Protein AF-A0A183F0P4-F1 (afdb_monomer)

Organism: NCBI:txid637853

Secondary structure (DSSP, 8-state):
---S-EEE-TTPPPPHHHHTTEEEEEE-SS-EEEEEHHHHHHHHHHHTS------HHHHHHHHS--

Sequence (66 aa):
MFGYILTVPKNAAFPSDVQSEIELLYETDDGVHVKNKRMRQLDQEVGDIKMEINDIETSAMLRSVA

Nearest PDB structures (foldseek):
  2o8e-assembly1_A  TM=6.828E-01  e=1.091E+00  Homo sapiens
  8ag6-assembly1_A  TM=6.149E-01  e=8.398E-01  Homo sapiens
  8r7v-assembly1_A  TM=5.933E-01  e=8.398E-01  Homo sapiens
  2o8c-assembly1_A  TM=6.900E-01  e=2.101E+00  Homo sapiens
  8omo-assembly1_A  TM=4.949E-01  e=1.328E+00  Homo sapiens

Solvent-accessible surface area (backbone atoms only — not comparable to full-atom values): 4144 Å² total; per-residue (Å²): 134,85,66,61,69,46,78,41,55,81,82,64,80,69,57,77,86,51,49,83,51,49,45,81,74,54,76,55,97,87,24,34,34,32,39,38,66,67,38,52,52,50,34,46,57,58,63,60,55,59,86,72,74,74,52,62,67,64,61,51,56,62,62,74,78,107

Structure (mmCIF, N/CA/C/O backbone):
data_AF-A0A183F0P4-F1
#
_entry.id   AF-A0A183F0P4-F1
#
loop_
_atom_site.group_PDB
_atom_site.id
_atom_site.type_symbol
_atom_site.label_atom_id
_atom_site.label_alt_id
_atom_site.label_comp_id
_atom_site.label_asym_id
_atom_site.label_entity_id
_atom_site.label_seq_id
_atom_site.pdbx_PDB_ins_code
_atom_site.Cartn_x
_atom_site.Cartn_y
_atom_site.Cartn_z
_atom_site.occupancy
_atom_site.B_iso_or_equiv
_atom_site.auth_seq_id
_atom_site.auth_comp_id
_atom_site.auth_asym_id
_atom_site.auth_atom_id
_atom_site.pdbx_PDB_model_num
ATOM 1 N N . MET A 1 1 ? -3.755 -6.651 10.178 1.00 59.91 1 MET A N 1
ATOM 2 C CA . MET A 1 1 ? -4.394 -6.944 8.875 1.00 59.91 1 MET A CA 1
ATOM 3 C C . MET A 1 1 ? -4.034 -5.815 7.921 1.00 59.91 1 MET A C 1
ATOM 5 O O . MET A 1 1 ? -4.127 -4.671 8.340 1.00 59.91 1 MET A O 1
ATOM 9 N N . PHE A 1 2 ? -3.563 -6.107 6.705 1.00 63.94 2 PHE A N 1
ATOM 10 C CA . PHE A 1 2 ? -3.049 -5.079 5.784 1.00 63.94 2 PHE A CA 1
ATOM 11 C C . PHE A 1 2 ? -4.123 -4.395 4.923 1.00 63.94 2 PHE A C 1
ATOM 13 O O . PHE A 1 2 ? -3.802 -3.427 4.238 1.00 63.94 2 PHE A O 1
ATOM 20 N N . GLY A 1 3 ? -5.389 -4.816 5.017 1.00 78.38 3 GLY A N 1
ATOM 21 C CA . GLY A 1 3 ? -6.498 -4.159 4.323 1.00 78.38 3 GLY A CA 1
ATOM 22 C C . GLY A 1 3 ? -6.401 -4.246 2.794 1.00 78.38 3 GLY A C 1
ATOM 23 O O . G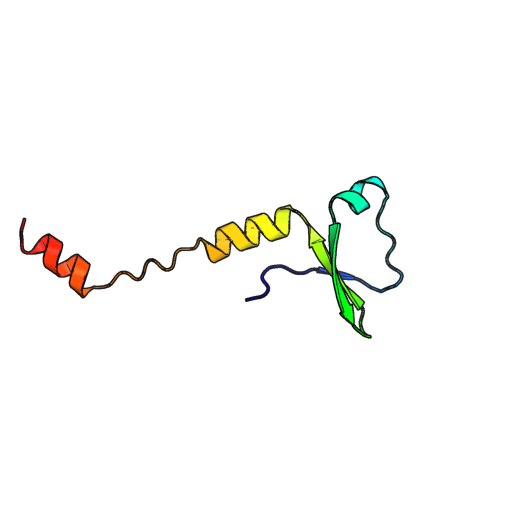LY A 1 3 ? -5.708 -5.112 2.259 1.00 78.38 3 GLY A O 1
ATOM 24 N N . TYR A 1 4 ? -7.073 -3.343 2.088 1.00 86.69 4 TYR A N 1
ATOM 25 C CA . TYR A 1 4 ? -7.004 -3.201 0.636 1.00 86.69 4 TYR A CA 1
ATOM 26 C C . TYR A 1 4 ? -5.653 -2.607 0.217 1.00 86.69 4 TYR A C 1
ATOM 28 O O . TYR A 1 4 ? -5.330 -1.483 0.595 1.00 86.69 4 TYR A O 1
ATOM 36 N N . ILE A 1 5 ? -4.883 -3.335 -0.599 1.00 90.75 5 ILE A N 1
ATOM 37 C CA . ILE A 1 5 ? -3.601 -2.911 -1.197 1.00 90.75 5 ILE A CA 1
ATOM 38 C C . ILE A 1 5 ? -3.646 -3.154 -2.708 1.00 90.75 5 ILE A C 1
ATOM 40 O O . ILE A 1 5 ? -4.233 -4.138 -3.156 1.00 90.75 5 ILE A O 1
ATOM 44 N N . LEU A 1 6 ? -3.029 -2.261 -3.485 1.00 91.00 6 LEU A N 1
ATOM 45 C CA . LEU A 1 6 ? -2.853 -2.423 -4.924 1.00 91.00 6 LEU A CA 1
AT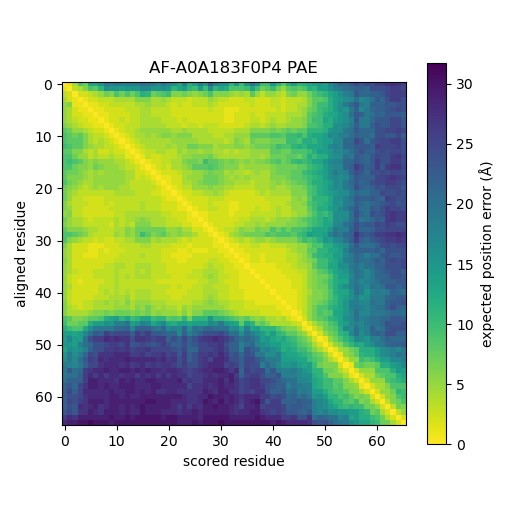OM 46 C C . LEU A 1 6 ? -1.376 -2.676 -5.219 1.00 91.00 6 LEU A C 1
ATOM 48 O O . LEU A 1 6 ? -0.523 -1.877 -4.836 1.00 91.00 6 LEU A O 1
ATOM 52 N N . THR A 1 7 ? -1.084 -3.763 -5.925 1.00 92.88 7 THR A N 1
ATOM 53 C CA . THR A 1 7 ? 0.260 -4.042 -6.439 1.00 92.88 7 THR A CA 1
ATOM 54 C C . THR A 1 7 ? 0.342 -3.582 -7.885 1.00 92.88 7 THR A C 1
ATOM 56 O O . THR A 1 7 ? -0.495 -3.955 -8.709 1.00 92.88 7 THR A O 1
ATOM 59 N N . VAL A 1 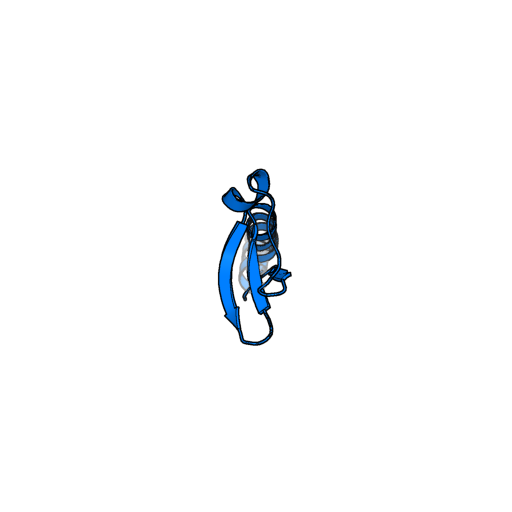8 ? 1.353 -2.777 -8.201 1.00 91.81 8 VAL A N 1
ATOM 60 C CA . VAL A 1 8 ? 1.640 -2.317 -9.561 1.00 91.81 8 VAL A CA 1
ATOM 61 C C . VAL A 1 8 ? 3.062 -2.704 -9.979 1.00 91.81 8 VAL A C 1
ATOM 63 O O . VAL A 1 8 ? 3.949 -2.819 -9.130 1.00 91.81 8 VAL A O 1
ATOM 66 N N . PRO A 1 9 ? 3.324 -2.878 -11.283 1.00 92.19 9 PRO A N 1
ATOM 67 C CA . PRO A 1 9 ? 4.682 -3.033 -11.796 1.00 92.19 9 PRO A CA 1
ATOM 68 C C . PRO A 1 9 ? 5.580 -1.840 -11.434 1.00 92.19 9 PRO A C 1
ATOM 70 O O . PRO A 1 9 ? 5.116 -0.703 -11.397 1.00 92.19 9 PRO A O 1
ATOM 73 N N . LYS A 1 10 ? 6.889 -2.065 -11.256 1.00 86.75 10 LYS A N 1
ATOM 74 C CA . LYS A 1 10 ? 7.860 -0.991 -10.936 1.00 86.75 10 LYS A CA 1
ATOM 75 C C . LYS A 1 10 ? 7.960 0.104 -12.002 1.00 86.75 10 LYS A C 1
ATOM 77 O O . LYS A 1 10 ? 8.372 1.217 -11.707 1.00 86.75 10 LYS A O 1
ATOM 82 N N . ASN A 1 11 ? 7.602 -0.213 -13.243 1.00 88.06 11 ASN A N 1
ATOM 83 C CA . ASN A 1 11 ? 7.586 0.726 -14.362 1.00 88.06 11 ASN A CA 1
ATOM 84 C C . ASN A 1 11 ? 6.215 1.387 -14.579 1.00 88.06 11 ASN A C 1
ATOM 86 O O . ASN A 1 11 ? 6.040 2.095 -15.571 1.00 88.06 11 ASN A O 1
ATOM 90 N N . ALA A 1 12 ? 5.239 1.144 -13.701 1.00 84.38 12 ALA A N 1
ATOM 91 C CA . ALA A 1 12 ? 3.948 1.802 -13.783 1.00 84.38 12 ALA A CA 1
ATOM 92 C C . ALA A 1 12 ? 4.118 3.300 -13.502 1.00 84.38 12 ALA A C 1
ATOM 94 O O . ALA A 1 12 ? 4.561 3.705 -12.429 1.00 84.38 12 ALA A O 1
ATOM 95 N N . ALA A 1 13 ? 3.759 4.125 -14.482 1.00 83.19 13 ALA A N 1
ATOM 96 C CA . ALA A 1 13 ? 3.705 5.566 -14.316 1.00 83.19 13 ALA A CA 1
ATOM 97 C C . ALA A 1 13 ? 2.307 5.963 -13.838 1.00 83.19 13 ALA A C 1
ATOM 99 O O . ALA A 1 13 ? 1.305 5.642 -14.479 1.00 83.19 13 ALA A O 1
ATOM 100 N N . PHE A 1 14 ? 2.246 6.683 -12.723 1.00 84.56 14 PHE A N 1
ATOM 101 C CA . PHE A 1 14 ? 1.012 7.307 -12.273 1.00 84.56 14 PHE A CA 1
ATOM 102 C C . PHE A 1 14 ? 0.882 8.693 -12.916 1.00 84.56 14 PHE A C 1
ATOM 104 O O . PHE A 1 14 ? 1.867 9.435 -12.930 1.00 84.56 14 PHE A O 1
ATOM 111 N N . PRO A 1 15 ? -0.297 9.066 -13.445 1.00 88.25 15 PRO A N 1
ATOM 112 C CA . PRO A 1 15 ? -0.542 10.432 -13.891 1.00 88.25 15 PRO A CA 1
ATOM 113 C C . PRO A 1 15 ? -0.283 11.419 -12.748 1.00 88.25 15 PRO A C 1
ATOM 115 O O . PRO A 1 15 ? -0.613 11.119 -11.599 1.00 88.25 15 PRO A O 1
ATOM 118 N N . SER A 1 16 ? 0.261 12.597 -13.058 1.00 84.50 16 SER A N 1
ATOM 119 C CA . SER A 1 16 ? 0.619 13.621 -12.063 1.00 84.50 16 SER A CA 1
ATOM 120 C C . SER A 1 16 ? -0.545 13.977 -11.133 1.00 84.50 16 SER A C 1
ATOM 122 O O . SER A 1 16 ? -0.348 14.153 -9.933 1.00 84.50 16 SER A O 1
ATOM 124 N N . ASP A 1 17 ? -1.762 13.998 -11.679 1.00 85.44 17 ASP A N 1
ATOM 125 C CA . ASP A 1 17 ? -2.992 14.306 -10.946 1.00 85.44 17 ASP A CA 1
ATOM 126 C C . ASP A 1 17 ? -3.279 13.273 -9.844 1.00 85.44 17 ASP A C 1
ATOM 128 O O . ASP A 1 17 ? -3.763 13.614 -8.770 1.00 85.44 17 ASP A O 1
ATOM 132 N N . VAL A 1 18 ? -2.912 12.010 -10.077 1.00 81.81 18 VAL A N 1
ATOM 133 C CA . VAL A 1 18 ? -3.181 10.881 -9.172 1.00 81.81 18 VAL A CA 1
ATOM 134 C C . VAL A 1 18 ? -1.991 10.603 -8.251 1.00 81.81 18 VAL A C 1
ATOM 136 O O . VAL A 1 18 ? -2.147 10.018 -7.183 1.00 81.81 18 VAL A O 1
ATOM 139 N N . GLN A 1 19 ? -0.789 11.054 -8.615 1.00 82.62 19 GLN A N 1
ATOM 140 C CA . GLN A 1 19 ? 0.431 10.811 -7.846 1.00 82.62 19 GLN A CA 1
ATOM 141 C C . GLN A 1 19 ? 0.365 11.404 -6.428 1.00 82.62 19 GLN A C 1
ATOM 143 O O . GLN A 1 19 ? 0.930 10.831 -5.502 1.00 82.62 19 GLN A O 1
ATOM 148 N N . SER A 1 20 ? -0.371 12.506 -6.241 1.00 83.56 20 SER A N 1
ATOM 149 C CA . SER A 1 20 ? -0.607 13.109 -4.919 1.00 83.56 20 SER A CA 1
ATOM 150 C C . SER A 1 20 ? -1.625 12.351 -4.053 1.00 83.56 20 SER A C 1
ATOM 152 O O . SER A 1 20 ? -1.675 12.550 -2.840 1.00 83.56 20 SER A O 1
ATOM 154 N N . GLU A 1 21 ? -2.421 11.465 -4.656 1.00 87.50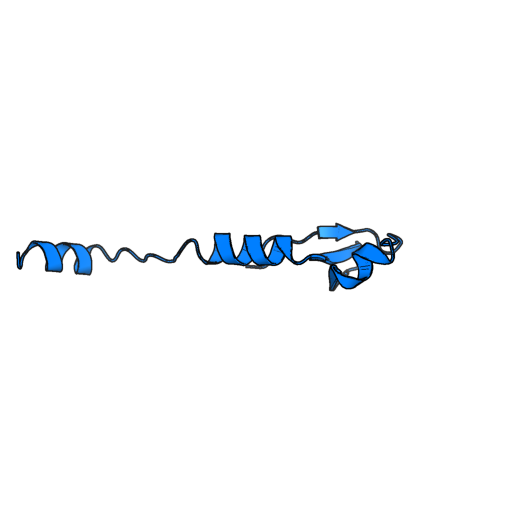 21 GLU A N 1
ATOM 155 C CA . GLU A 1 21 ? -3.457 10.673 -3.983 1.00 87.50 21 GLU A CA 1
ATOM 156 C C . GLU A 1 21 ? -3.005 9.246 -3.638 1.00 87.50 21 GLU A C 1
ATOM 158 O O . GLU A 1 21 ? -3.731 8.510 -2.958 1.00 87.50 21 GLU A O 1
ATOM 163 N N . ILE A 1 22 ? -1.822 8.851 -4.116 1.00 89.94 22 ILE A N 1
ATOM 164 C CA . ILE A 1 22 ? -1.256 7.514 -3.956 1.00 89.94 22 ILE A CA 1
ATOM 165 C C . ILE A 1 22 ? -0.134 7.550 -2.918 1.00 89.94 22 ILE A C 1
ATOM 167 O O . ILE A 1 22 ? 0.847 8.276 -3.038 1.00 89.94 22 ILE A O 1
ATOM 171 N N . GLU A 1 23 ? -0.264 6.697 -1.913 1.00 89.88 23 GLU A N 1
ATOM 172 C CA . GLU A 1 23 ? 0.737 6.431 -0.892 1.00 89.88 23 GLU A CA 1
ATOM 173 C C . GLU A 1 23 ? 1.495 5.148 -1.241 1.00 89.88 23 GLU A C 1
ATOM 175 O O . GLU A 1 23 ? 0.904 4.073 -1.387 1.00 89.88 23 GLU A O 1
ATOM 180 N N . LEU A 1 24 ? 2.816 5.261 -1.355 1.00 89.44 24 LEU A N 1
ATOM 181 C CA . LEU A 1 24 ? 3.720 4.125 -1.495 1.00 89.44 24 LEU A CA 1
ATOM 182 C C . LEU A 1 24 ? 3.933 3.474 -0.125 1.00 89.44 24 LEU A C 1
ATOM 184 O O . LEU A 1 24 ? 4.356 4.146 0.813 1.00 89.44 24 LEU A O 1
ATOM 188 N N . LEU A 1 25 ? 3.653 2.175 -0.010 1.00 89.38 25 LEU A N 1
ATOM 189 C CA . LEU A 1 25 ? 3.814 1.447 1.250 1.00 89.38 25 LEU A CA 1
ATOM 190 C C . LEU A 1 25 ? 5.155 0.724 1.321 1.00 89.38 25 LEU A C 1
ATOM 192 O O . LEU A 1 25 ? 5.924 0.927 2.256 1.00 89.38 25 LEU A O 1
ATOM 196 N N . TYR A 1 26 ? 5.412 -0.155 0.355 1.00 89.62 26 TYR A N 1
ATOM 197 C CA . TYR A 1 26 ? 6.648 -0.924 0.270 1.00 89.62 26 TYR A CA 1
ATOM 198 C C . TYR A 1 26 ? 6.874 -1.442 -1.150 1.00 89.62 26 TYR A C 1
ATOM 200 O O . TYR A 1 26 ? 5.950 -1.574 -1.959 1.00 89.62 26 TYR A O 1
ATOM 208 N N . GLU A 1 27 ? 8.126 -1.771 -1.434 1.00 90.88 27 GLU A N 1
ATOM 209 C CA . GLU A 1 27 ? 8.557 -2.337 -2.704 1.00 90.88 27 GLU A CA 1
ATOM 210 C C . GLU A 1 27 ? 9.060 -3.764 -2.499 1.00 90.88 27 GLU A C 1
ATOM 212 O O . GLU A 1 27 ? 9.644 -4.101 -1.470 1.00 90.88 27 GLU A O 1
ATOM 217 N N . THR A 1 28 ? 8.812 -4.607 -3.492 1.00 90.19 28 THR A N 1
ATOM 218 C CA . THR A 1 28 ? 9.268 -6.002 -3.558 1.00 90.19 28 THR A CA 1
ATOM 219 C C . THR A 1 28 ? 9.894 -6.253 -4.922 1.00 90.19 28 THR A C 1
ATOM 221 O O . THR A 1 28 ? 9.806 -5.397 -5.803 1.00 90.19 28 THR A O 1
ATOM 224 N N . ASP A 1 29 ? 10.505 -7.414 -5.142 1.00 88.94 29 ASP A N 1
ATOM 225 C CA . ASP A 1 29 ? 11.015 -7.774 -6.470 1.00 88.94 29 ASP A CA 1
ATOM 226 C C . ASP A 1 29 ? 9.899 -7.842 -7.522 1.00 88.94 29 ASP A C 1
ATOM 228 O O . ASP A 1 29 ? 10.096 -7.380 -8.646 1.00 88.94 29 ASP A O 1
ATOM 232 N N . ASP A 1 30 ? 8.704 -8.272 -7.115 1.00 85.62 30 ASP A N 1
ATOM 233 C CA . A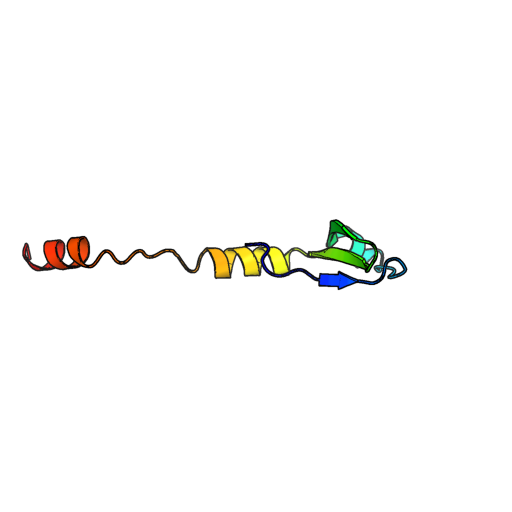SP A 1 30 ? 7.542 -8.460 -7.988 1.00 85.62 30 ASP A CA 1
ATOM 234 C C . ASP A 1 30 ? 6.800 -7.158 -8.332 1.00 85.62 30 ASP A C 1
ATOM 236 O O . ASP A 1 30 ? 6.057 -7.097 -9.314 1.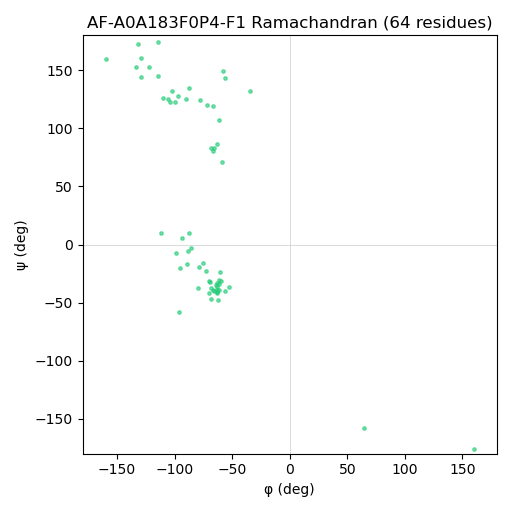00 85.62 30 ASP A O 1
ATOM 240 N N . GLY A 1 31 ? 6.991 -6.091 -7.551 1.00 91.56 31 GLY A N 1
ATOM 241 C CA . GLY A 1 31 ? 6.292 -4.829 -7.779 1.00 91.56 31 GLY A CA 1
ATOM 242 C C . GLY A 1 31 ? 6.231 -3.892 -6.579 1.00 91.56 31 GLY A C 1
ATOM 243 O O . GLY A 1 31 ? 6.797 -4.140 -5.509 1.00 91.56 31 GLY A O 1
ATOM 244 N N . VAL A 1 32 ? 5.517 -2.793 -6.788 1.00 92.75 32 VAL A N 1
ATOM 245 C CA . VAL A 1 32 ? 5.301 -1.713 -5.828 1.00 92.75 32 VAL A CA 1
ATOM 246 C C . VAL A 1 32 ? 3.908 -1.845 -5.236 1.00 92.75 32 VAL A C 1
ATOM 248 O O . VAL A 1 32 ? 2.929 -2.013 -5.962 1.00 92.75 32 VAL A O 1
ATOM 251 N N . HIS A 1 33 ? 3.815 -1.752 -3.917 1.00 92.56 33 HIS A N 1
ATOM 252 C CA . HIS A 1 33 ? 2.557 -1.845 -3.193 1.00 92.56 33 HIS A CA 1
ATOM 253 C C . HIS A 1 33 ? 2.124 -0.454 -2.757 1.00 92.56 33 HIS A C 1
ATOM 255 O O . HIS A 1 33 ? 2.849 0.248 -2.047 1.00 92.56 33 HIS A O 1
ATOM 261 N N . VAL A 1 34 ? 0.929 -0.060 -3.184 1.00 92.00 34 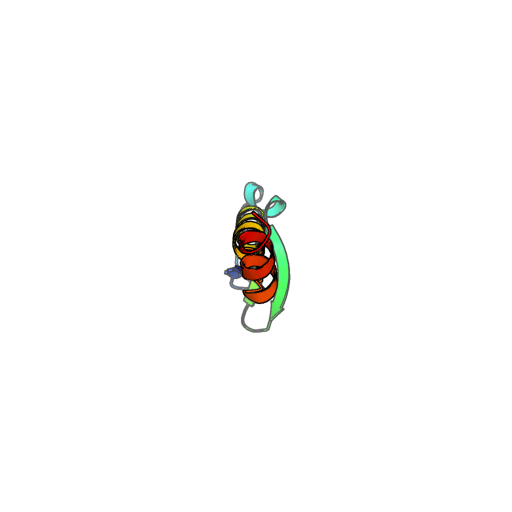VAL A N 1
ATOM 262 C CA . VAL A 1 34 ? 0.392 1.280 -2.969 1.00 92.00 34 VAL A CA 1
ATOM 263 C C . VAL A 1 34 ? -1.006 1.242 -2.365 1.00 92.00 34 VAL A C 1
ATOM 265 O O . VAL A 1 34 ? -1.732 0.244 -2.453 1.00 92.00 34 VAL A O 1
ATOM 268 N N . LYS A 1 35 ? -1.399 2.365 -1.769 1.00 92.62 35 LYS A N 1
ATOM 269 C CA . LYS A 1 35 ? -2.764 2.640 -1.318 1.00 92.62 35 LYS A CA 1
ATOM 270 C C . LYS A 1 35 ? -3.201 4.022 -1.753 1.00 92.62 35 LYS A C 1
ATOM 272 O O . LYS A 1 35 ? -2.389 4.927 -1.869 1.00 92.62 35 LYS A O 1
ATOM 277 N N . ASN A 1 36 ? -4.503 4.198 -1.927 1.00 91.94 36 ASN A N 1
ATOM 278 C CA . ASN A 1 36 ? -5.100 5.520 -2.051 1.00 91.94 36 ASN A CA 1
ATOM 279 C C . ASN A 1 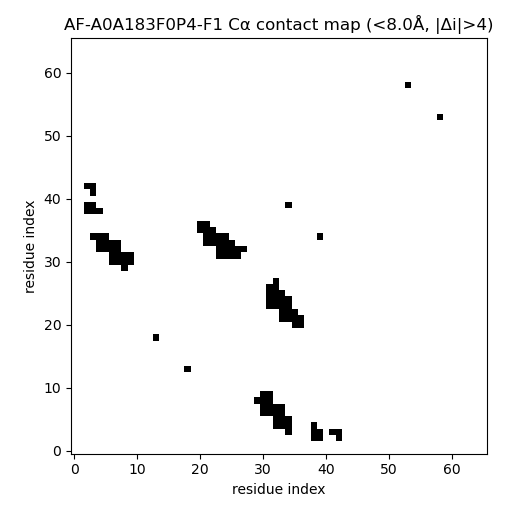36 ? -6.026 5.818 -0.863 1.00 91.94 36 ASN A C 1
ATOM 281 O O . ASN A 1 36 ? -6.317 4.958 -0.022 1.00 91.94 36 ASN A O 1
ATOM 285 N N . LYS A 1 37 ? -6.535 7.051 -0.816 1.00 90.00 37 LYS A N 1
ATOM 286 C CA . LYS A 1 37 ? -7.449 7.507 0.241 1.00 90.00 37 LYS A CA 1
ATOM 287 C C . LYS A 1 37 ? -8.702 6.632 0.371 1.00 90.00 37 LYS A C 1
ATOM 289 O O . LYS A 1 37 ? -9.120 6.339 1.489 1.00 90.00 37 LYS A O 1
ATOM 294 N N . ARG A 1 38 ? -9.286 6.187 -0.748 1.00 89.69 38 ARG A N 1
ATOM 295 C CA . ARG A 1 38 ? -10.500 5.355 -0.739 1.00 89.69 38 ARG A CA 1
ATOM 296 C C . ARG A 1 38 ? -10.247 3.981 -0.121 1.00 89.69 38 ARG A C 1
ATOM 298 O O . ARG A 1 38 ? -11.076 3.512 0.650 1.00 89.69 38 ARG A O 1
ATOM 305 N N . MET A 1 39 ? -9.106 3.361 -0.410 1.00 90.31 39 MET A N 1
ATOM 306 C CA . MET A 1 39 ? -8.713 2.072 0.172 1.00 90.31 39 MET A CA 1
ATOM 307 C C . MET A 1 39 ? -8.544 2.181 1.685 1.00 90.31 39 MET A C 1
ATOM 309 O O . MET A 1 39 ? -9.007 1.311 2.413 1.00 90.31 39 MET A O 1
ATOM 313 N N . ARG A 1 40 ? -7.986 3.294 2.177 1.00 85.75 40 ARG A N 1
ATOM 314 C CA . ARG A 1 40 ? -7.894 3.538 3.622 1.00 85.75 40 ARG A CA 1
ATOM 315 C C . ARG A 1 40 ? -9.259 3.773 4.275 1.00 85.75 40 ARG A C 1
ATOM 317 O O . ARG A 1 40 ? -9.474 3.291 5.379 1.00 85.75 40 ARG A O 1
ATOM 324 N N . GLN A 1 41 ? -10.181 4.466 3.607 1.00 88.00 41 GLN A N 1
ATOM 325 C CA . GLN A 1 41 ? -11.560 4.603 4.097 1.00 88.00 41 GLN A CA 1
ATOM 326 C C . GLN A 1 41 ? -12.268 3.247 4.169 1.00 88.00 41 GLN A C 1
ATOM 328 O O . GLN A 1 41 ? -12.915 2.957 5.163 1.00 88.00 41 GLN A O 1
ATOM 333 N N . LEU A 1 42 ? -12.090 2.392 3.158 1.00 87.00 42 LEU A N 1
ATOM 334 C CA . LEU A 1 42 ? -12.622 1.029 3.174 1.00 87.00 42 LEU A CA 1
ATOM 335 C C . LEU A 1 42 ? -12.011 0.183 4.293 1.00 87.00 42 LEU A C 1
ATOM 337 O O . LEU A 1 42 ? -12.724 -0.569 4.947 1.00 87.00 42 LEU A O 1
ATOM 341 N N . ASP A 1 43 ? -10.707 0.310 4.532 1.00 85.38 43 ASP A N 1
ATOM 342 C CA . ASP A 1 43 ? -10.044 -0.379 5.642 1.00 85.38 43 ASP A CA 1
ATOM 343 C C . ASP A 1 43 ? -10.576 0.074 6.998 1.00 85.38 43 ASP A C 1
ATOM 345 O O . ASP A 1 43 ? -10.688 -0.746 7.904 1.00 85.38 43 ASP A O 1
ATOM 349 N N . GLN A 1 44 ? -10.907 1.360 7.133 1.00 81.56 44 GLN A N 1
ATOM 350 C CA . GLN A 1 44 ? -11.567 1.894 8.319 1.00 81.56 44 GLN A CA 1
ATOM 351 C C . GLN A 1 44 ? -12.995 1.373 8.429 1.00 81.56 44 GLN A C 1
ATOM 353 O O . GLN A 1 44 ? -13.332 0.868 9.477 1.00 81.56 44 GLN A O 1
ATOM 358 N N . GLU A 1 45 ? -13.801 1.386 7.366 1.00 81.38 45 GLU A N 1
ATOM 359 C CA . GLU A 1 45 ? -15.173 0.850 7.385 1.00 81.38 45 GLU A CA 1
ATOM 360 C C . GLU A 1 45 ? -15.214 -0.652 7.713 1.00 81.38 45 GLU A C 1
ATOM 362 O O . GLU A 1 45 ? -16.092 -1.091 8.447 1.00 81.38 45 GLU A O 1
ATOM 367 N N . VAL A 1 46 ? -14.269 -1.444 7.190 1.00 71.56 46 VAL A N 1
ATOM 368 C CA . VAL A 1 46 ? -14.173 -2.895 7.436 1.00 71.56 46 VAL A CA 1
ATOM 369 C C . VAL A 1 46 ? -13.522 -3.198 8.786 1.00 71.56 46 VAL A C 1
ATOM 371 O O . VAL A 1 46 ? -13.937 -4.132 9.463 1.00 71.56 46 VAL A O 1
ATOM 374 N N . GLY A 1 47 ? -12.517 -2.425 9.201 1.00 62.41 47 GLY A N 1
ATOM 375 C CA . GLY A 1 47 ? -11.913 -2.523 10.534 1.00 62.41 47 GLY A CA 1
ATOM 376 C C . GLY A 1 47 ? -12.838 -2.026 11.652 1.00 62.41 47 GLY A C 1
ATOM 377 O O . GLY A 1 47 ? -12.807 -2.575 12.750 1.00 62.41 47 GLY A O 1
ATOM 378 N N . ASP A 1 48 ? -13.693 -1.048 11.341 1.00 52.56 48 ASP A N 1
ATOM 379 C CA . ASP A 1 48 ? -14.823 -0.558 12.140 1.00 52.56 48 ASP A CA 1
ATOM 380 C C . ASP A 1 48 ? -16.110 -1.358 11.876 1.00 52.56 48 ASP A C 1
ATOM 382 O O . ASP A 1 48 ? -17.161 -1.007 12.425 1.00 52.56 48 ASP A O 1
ATOM 386 N N . ILE A 1 49 ? -16.062 -2.493 11.153 1.00 54.75 49 ILE A N 1
ATOM 387 C CA . ILE A 1 49 ? -16.970 -3.603 11.479 1.00 54.75 49 ILE A CA 1
ATOM 388 C C . ILE A 1 49 ? -16.504 -4.048 12.852 1.00 54.75 49 ILE A C 1
ATOM 390 O O . ILE A 1 49 ? -15.644 -4.913 13.014 1.00 54.75 49 ILE A O 1
ATOM 394 N N . LYS A 1 50 ? -17.020 -3.302 13.825 1.00 49.78 50 LYS A N 1
ATOM 395 C CA . LYS A 1 50 ? -16.749 -3.368 15.235 1.00 49.78 50 LYS A CA 1
ATOM 396 C C . LYS A 1 50 ? -16.500 -4.821 15.591 1.00 49.78 50 LYS A C 1
ATOM 398 O O . LYS A 1 50 ? -17.333 -5.691 15.325 1.00 49.78 50 LYS A O 1
ATOM 403 N N . MET A 1 51 ? -15.425 -5.051 16.327 1.00 50.03 51 MET A N 1
ATOM 404 C CA . MET A 1 51 ? -15.517 -6.011 17.412 1.00 50.03 51 MET A CA 1
ATOM 405 C C . MET A 1 51 ? -16.618 -5.522 18.373 1.00 50.03 51 MET A C 1
ATOM 407 O O . MET A 1 51 ? -16.344 -5.064 19.476 1.00 50.03 51 MET A O 1
ATOM 411 N N . GLU A 1 52 ? -17.887 -5.594 17.959 1.00 52.34 52 GLU A N 1
ATOM 412 C CA . GLU A 1 52 ? -18.985 -5.840 18.874 1.00 52.34 52 GLU A CA 1
ATOM 413 C C . GLU A 1 52 ? -18.731 -7.263 19.347 1.00 52.34 52 GLU A C 1
ATOM 415 O O . GLU A 1 52 ? -19.273 -8.238 18.829 1.00 52.34 52 GLU A O 1
ATOM 420 N N . ILE A 1 53 ? -17.819 -7.385 20.314 1.00 55.44 53 ILE A N 1
ATOM 421 C CA . ILE A 1 53 ? -17.821 -8.519 21.217 1.00 55.44 53 ILE A CA 1
ATOM 422 C C . ILE A 1 53 ? -19.154 -8.372 21.941 1.00 55.44 53 ILE A C 1
ATOM 424 O O . ILE A 1 53 ? -19.255 -7.696 22.962 1.00 55.44 53 ILE A O 1
ATOM 428 N N . ASN A 1 54 ? -20.210 -8.923 21.344 1.00 57.75 54 ASN A N 1
ATOM 429 C CA . ASN A 1 54 ? -21.450 -9.180 22.043 1.00 57.75 54 ASN A CA 1
ATOM 430 C C . ASN A 1 54 ? -21.126 -10.285 23.034 1.00 57.75 54 ASN A C 1
ATOM 432 O O . ASN A 1 54 ? -21.296 -11.473 22.762 1.00 57.75 54 ASN A O 1
ATOM 436 N N . ASP A 1 55 ? -20.575 -9.866 24.164 1.00 50.69 55 ASP A N 1
ATOM 437 C CA . ASP A 1 55 ? -20.496 -10.692 25.339 1.00 50.69 55 ASP A CA 1
ATOM 438 C C . ASP A 1 55 ? -21.935 -11.025 25.750 1.00 50.69 55 ASP A C 1
ATOM 440 O O . ASP A 1 55 ? -22.718 -10.169 26.183 1.00 50.69 55 ASP A O 1
ATOM 444 N N . ILE A 1 56 ? -22.312 -12.279 25.506 1.00 61.34 56 ILE A N 1
ATOM 445 C CA . ILE A 1 56 ? -23.646 -12.796 25.802 1.00 61.34 56 ILE A CA 1
ATOM 446 C C . ILE A 1 56 ? -23.925 -12.662 27.307 1.00 61.34 56 ILE A C 1
ATOM 448 O O . ILE A 1 56 ? -25.074 -12.408 27.674 1.00 61.34 56 ILE A O 1
ATOM 452 N N . GLU A 1 57 ? -22.900 -12.754 28.167 1.00 59.62 57 GLU A N 1
ATOM 453 C CA . GLU A 1 57 ? -23.061 -12.599 29.618 1.00 59.62 57 GLU A CA 1
ATOM 454 C C . GLU A 1 57 ? -23.562 -11.197 29.982 1.00 59.62 57 GLU A C 1
ATOM 456 O O . GLU A 1 57 ? -24.566 -11.067 30.689 1.00 59.62 57 GLU A O 1
ATOM 461 N N . THR A 1 58 ? -22.953 -10.145 29.426 1.00 58.91 58 THR A N 1
ATOM 462 C CA . THR A 1 58 ? -23.368 -8.759 29.696 1.00 58.91 58 THR A CA 1
ATOM 463 C C . THR A 1 58 ? -24.773 -8.451 29.144 1.00 58.91 58 THR A C 1
ATOM 465 O O . THR A 1 58 ? -25.581 -7.804 29.818 1.00 58.91 58 THR A O 1
ATOM 468 N N . SER A 1 59 ? -25.127 -8.959 27.953 1.00 58.22 59 SER A N 1
ATOM 469 C CA . SER A 1 59 ? -26.476 -8.773 27.378 1.00 58.22 59 SER A CA 1
ATOM 470 C C . SER A 1 59 ? -27.577 -9.530 28.132 1.00 58.22 59 SER A C 1
ATOM 472 O O . SER A 1 59 ? -28.712 -9.050 28.207 1.00 58.22 59 SER A O 1
ATOM 474 N N . ALA A 1 60 ? -27.271 -10.695 28.708 1.00 58.31 60 ALA A N 1
ATOM 475 C CA . ALA A 1 60 ? -28.218 -11.439 29.536 1.00 58.31 60 ALA A CA 1
ATOM 476 C C . ALA A 1 60 ? -28.484 -10.726 30.873 1.00 58.31 60 ALA A C 1
ATOM 478 O O . ALA A 1 60 ? -29.641 -10.616 31.286 1.00 58.31 60 ALA A O 1
ATOM 479 N N . MET A 1 61 ? -27.441 -10.178 31.507 1.00 59.03 61 MET A N 1
ATOM 480 C CA . MET A 1 61 ? -27.552 -9.500 32.805 1.00 59.03 61 MET A CA 1
ATOM 481 C C . MET A 1 61 ? -28.416 -8.229 32.742 1.00 59.03 61 MET A C 1
ATOM 483 O O . MET A 1 61 ? -29.167 -7.940 33.670 1.00 59.03 61 MET A O 1
ATOM 487 N N . LEU A 1 62 ? -28.376 -7.495 31.624 1.00 54.84 62 LEU A N 1
ATOM 488 C CA . LEU A 1 62 ? -29.200 -6.295 31.421 1.00 54.84 62 LEU A CA 1
ATOM 489 C C . LEU A 1 62 ? -30.690 -6.605 31.189 1.00 54.84 62 LEU A C 1
ATOM 491 O O . LEU A 1 62 ? -31.532 -5.748 31.447 1.00 54.84 62 LEU A O 1
ATOM 495 N N . ARG A 1 63 ? -31.043 -7.819 30.742 1.00 52.59 63 ARG A N 1
ATOM 496 C CA . ARG A 1 63 ? -32.446 -8.248 30.578 1.00 52.59 63 ARG A CA 1
ATOM 497 C C . ARG A 1 63 ? -33.053 -8.890 31.824 1.00 52.59 63 ARG A C 1
ATOM 499 O O . ARG A 1 63 ? -34.271 -8.989 31.890 1.00 52.59 63 ARG A O 1
ATOM 506 N N . SER A 1 64 ? -32.248 -9.316 32.798 1.00 50.56 64 SER A N 1
ATOM 507 C CA . SER A 1 64 ? -32.751 -9.878 34.062 1.00 50.56 64 SER A CA 1
ATOM 508 C C . SER A 1 64 ? -33.009 -8.834 35.154 1.00 50.56 64 SER A C 1
ATOM 510 O O . SER A 1 64 ? -33.496 -9.194 36.221 1.00 50.56 64 SER A O 1
ATOM 512 N N . VAL A 1 65 ? -32.652 -7.566 34.920 1.00 51.69 65 VAL A N 1
ATOM 513 C CA . VAL A 1 65 ? -32.847 -6.444 35.865 1.00 51.69 65 VAL A CA 1
ATOM 514 C C . VAL A 1 65 ? -33.893 -5.433 35.346 1.00 51.69 65 VAL A C 1
ATOM 516 O O . VAL A 1 65 ? -34.058 -4.364 35.927 1.00 51.69 65 VAL A O 1
ATOM 519 N N . ALA A 1 66 ? -34.619 -5.766 34.271 1.00 44.97 66 ALA A N 1
ATOM 520 C CA . ALA A 1 66 ? -35.746 -4.982 33.755 1.00 44.97 66 ALA A CA 1
ATOM 521 C C . ALA A 1 66 ? -37.093 -5.535 34.241 1.00 44.97 66 ALA A C 1
ATOM 523 O O . ALA A 1 66 ? -37.245 -6.778 34.252 1.00 44.97 66 ALA A O 1
#

pLDDT: mean 76.85, std 15.79, range [44.97, 92.88]

Foldseek 3Di:
DPFDKDWDAPPDDDDPVCVVQKDFDDADPRGTIIDGPVRVVVVCVVVVVDPPVVPVVVVVVVVVVD

Mean predicted aligned error: 11.76 Å

Radius of gyration: 20.24 Å; Cα con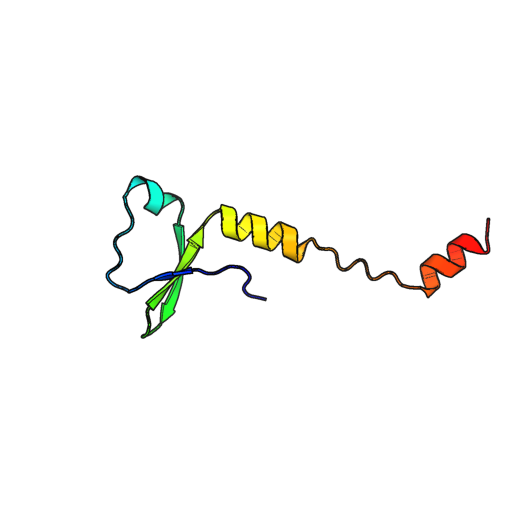tacts (8 Å, |Δi|>4): 54; chains: 1; bounding box: 47×27×50 Å